Protein AF-A0A3N4I9Z7-F1 (afdb_monomer)

Solvent-accessible surface area (backbone atoms only — not comparable to full-atom values): 6321 Å² total; per-residue (Å²): 133,86,86,81,80,87,77,81,76,81,82,78,79,76,75,85,78,59,66,74,65,54,60,55,56,54,58,57,55,54,54,52,53,54,52,50,52,56,51,48,54,54,49,51,52,51,50,52,54,52,50,53,55,54,49,53,62,54,40,61,65,64,45,70,91,56,61,68,66,56,36,52,51,35,20,69,74,59,78,41,56,67,59,55,25,43,48,30,25,62,77,40,81,63,33,62,68,58,21,46,55,62,73,78,113

Nearest PDB structures (foldseek):
  9fq0-assembly1_A  TM=7.648E-01  e=4.103E-03  Homo 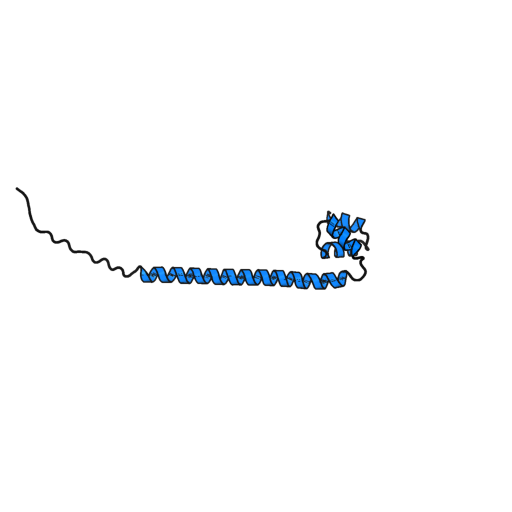sapiens
  9f1d-assembly1_Ct  TM=7.274E-01  e=6.790E-03  Homo sapiens
  7vmx-assembly1_A  TM=9.043E-01  e=4.067E-01  Mycobacterium tuberculosis
  4pc2-assembly1_C  TM=8.481E-01  e=5.934E-01  Escherichia coli

Foldseek 3Di:
DDDDDPDDDDPPPPDPPPPVVVVVVVVVVVVVVVVVVVVVVVVVVVVVVVVVVVVVVVLVVLCVPADPVLLVVLCVLLVDDSSLSSVLCVVVVNPSVSSNVVSVD

Sequence (105 aa):
MEHKAVRTTPKTVIGNRSSKKLARRSRLKGNKQLRIHRKNQRRDRRRKAAAVGKDLKAALRAEEGLDPRDIELVMSQADCSRKRAVHALLEHDQDIVNAIMGLYN

Mean predicted aligned error: 15.71 Å

Organism: NCBI:txid1160509

Secondary structure (DSSP, 8-state):
-------PPP-------SHHHHHHHHHHHHHHHHHHHHHHHHHHHHHHHHHHHHHHHHHHHHSTTS-HHHHHHHHHHHT--HHHHHHHHHHTTT-HHHHHHHTT-

Structure (mmCIF, N/CA/C/O backbone):
data_AF-A0A3N4I9Z7-F1
#
_entry.id   AF-A0A3N4I9Z7-F1
#
loop_
_atom_site.group_PDB
_atom_site.id
_atom_site.type_symbol
_atom_site.label_atom_id
_atom_site.label_alt_id
_atom_site.label_comp_id
_atom_site.label_asym_id
_atom_site.label_entity_id
_atom_site.label_seq_id
_atom_site.pdbx_PDB_ins_code
_atom_site.Cartn_x
_atom_site.Cartn_y
_atom_site.Cartn_z
_atom_site.occupancy
_atom_site.B_iso_or_equiv
_atom_site.auth_seq_id
_atom_site.auth_comp_id
_atom_site.auth_asym_id
_atom_site.auth_atom_id
_atom_site.pdbx_PDB_model_num
ATOM 1 N N . MET A 1 1 ? -22.252 26.594 97.865 1.00 44.28 1 MET A N 1
ATOM 2 C CA . MET A 1 1 ? -22.583 25.209 97.467 1.00 44.28 1 MET A CA 1
ATOM 3 C C . MET A 1 1 ? -23.559 25.263 96.308 1.00 44.28 1 MET A C 1
ATOM 5 O O . MET A 1 1 ? -24.333 26.204 96.218 1.00 44.28 1 MET A O 1
ATOM 9 N N . GLU A 1 2 ? -23.379 24.340 95.376 1.00 46.00 2 GLU A N 1
ATOM 10 C CA . GLU A 1 2 ? -23.631 24.481 93.945 1.00 46.00 2 GLU A CA 1
ATOM 11 C C . GLU A 1 2 ? -25.092 24.550 93.478 1.00 46.00 2 GLU A C 1
ATOM 13 O O . GLU A 1 2 ? -26.037 24.087 94.111 1.00 46.00 2 GLU A O 1
ATOM 18 N N . HIS A 1 3 ? -25.198 25.108 92.274 1.00 47.44 3 HIS A N 1
ATOM 19 C CA . HIS A 1 3 ? -26.345 25.258 91.397 1.00 47.44 3 HIS A CA 1
ATOM 20 C C . HIS A 1 3 ? -26.925 23.919 90.915 1.00 47.44 3 HIS A C 1
ATOM 22 O O . HIS A 1 3 ? -26.181 23.083 90.411 1.00 47.44 3 HIS A O 1
ATOM 28 N N . LYS A 1 4 ? -28.259 23.785 90.864 1.00 46.81 4 LYS A N 1
ATOM 29 C CA . LYS A 1 4 ? -28.927 22.894 89.893 1.00 46.81 4 LYS A CA 1
ATOM 30 C C . LYS A 1 4 ? -30.206 23.523 89.339 1.00 46.81 4 LYS A C 1
ATOM 32 O O . LYS A 1 4 ? -31.316 23.173 89.715 1.00 46.81 4 LYS A O 1
ATOM 37 N N . A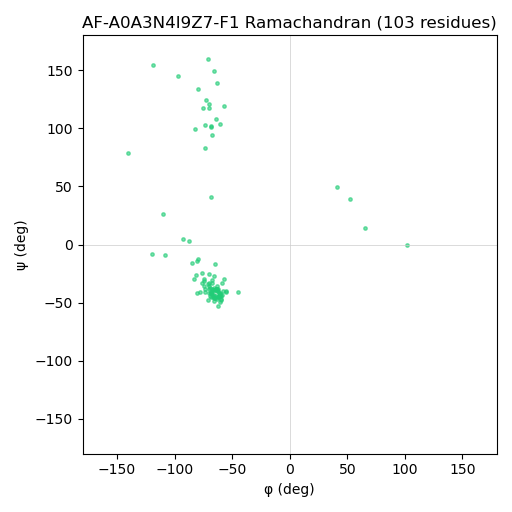LA A 1 5 ? -30.035 24.440 88.389 1.00 51.62 5 ALA A N 1
ATOM 38 C CA . ALA A 1 5 ? -31.077 24.735 87.412 1.00 51.62 5 ALA A CA 1
ATOM 39 C C . ALA A 1 5 ? -31.098 23.590 86.387 1.00 51.62 5 ALA A C 1
ATOM 41 O O . ALA A 1 5 ? -30.105 23.362 85.691 1.00 51.62 5 ALA A O 1
ATOM 42 N N . VAL A 1 6 ? -32.211 22.860 86.303 1.00 57.06 6 VAL A N 1
ATOM 43 C CA . VAL A 1 6 ? -32.454 21.850 85.264 1.00 57.06 6 VAL A CA 1
ATOM 44 C C . VAL A 1 6 ? -32.585 22.580 83.927 1.00 57.06 6 VAL A C 1
ATOM 46 O O . VAL A 1 6 ? -33.644 23.092 83.577 1.00 57.06 6 VAL A O 1
ATOM 49 N N . ARG A 1 7 ? -31.476 22.689 83.190 1.00 46.28 7 ARG A N 1
ATOM 50 C CA . ARG A 1 7 ? -31.457 23.241 81.831 1.00 46.28 7 ARG A CA 1
ATOM 51 C C . ARG A 1 7 ? -31.874 22.141 80.862 1.00 46.28 7 ARG A C 1
ATOM 53 O O . ARG A 1 7 ? -31.070 21.284 80.505 1.00 46.28 7 ARG A O 1
ATOM 60 N N . THR A 1 8 ? -33.131 22.154 80.440 1.00 57.72 8 THR A N 1
ATOM 61 C CA . THR A 1 8 ? -33.578 21.390 79.275 1.00 57.72 8 THR A CA 1
ATOM 62 C C . THR A 1 8 ? -32.990 22.045 78.025 1.00 57.72 8 THR A C 1
ATOM 64 O O . THR A 1 8 ? -33.227 23.216 77.739 1.00 57.72 8 THR A O 1
ATOM 67 N N . THR A 1 9 ? -32.150 21.323 77.289 1.00 52.97 9 THR A N 1
ATOM 68 C CA . THR A 1 9 ? -31.623 21.811 76.011 1.00 52.97 9 THR A CA 1
ATOM 69 C C . THR A 1 9 ? -32.676 21.611 74.915 1.00 52.97 9 THR A C 1
ATOM 71 O O . THR A 1 9 ? -33.257 20.525 74.815 1.00 52.97 9 THR A O 1
ATOM 74 N N . PRO A 1 10 ? -32.950 22.613 74.059 1.00 48.19 10 PRO A N 1
ATOM 75 C CA . PRO A 1 10 ? -33.775 22.388 72.883 1.00 48.19 10 PRO A CA 1
ATOM 76 C C . PRO A 1 10 ? -32.987 21.527 71.889 1.00 48.19 10 PRO A C 1
ATOM 78 O O . PRO A 1 10 ? -31.903 21.899 71.439 1.00 48.19 10 PRO A O 1
ATOM 81 N N . LYS A 1 11 ? -33.524 20.357 71.528 1.00 51.62 11 LYS A N 1
ATOM 82 C CA . LYS A 1 11 ? -33.016 19.577 70.394 1.00 51.62 11 LYS A CA 1
ATOM 83 C C . LYS A 1 11 ? -33.331 20.356 69.120 1.00 51.62 11 LYS A C 1
ATOM 85 O O . LYS A 1 11 ? -34.463 20.336 68.645 1.00 51.62 11 LYS A O 1
ATOM 90 N N . THR A 1 12 ? -32.338 21.043 68.565 1.00 53.94 12 THR A N 1
ATOM 91 C CA . THR A 1 12 ? -32.433 21.643 67.233 1.00 53.94 12 THR A CA 1
ATOM 92 C C . THR A 1 12 ? -32.674 20.527 66.218 1.00 53.94 12 THR A C 1
ATOM 94 O O . THR A 1 12 ? -31.763 19.778 65.869 1.00 53.94 12 THR A O 1
ATOM 97 N N . VAL A 1 13 ? -33.912 20.391 65.740 1.00 57.19 13 VAL A N 1
ATOM 98 C CA . VAL A 1 13 ? -34.243 19.526 64.602 1.00 57.19 13 VAL A CA 1
ATOM 99 C C . VAL A 1 13 ? -33.728 20.224 63.345 1.00 57.19 13 VAL A C 1
ATOM 101 O O . VAL A 1 13 ? -34.451 20.950 62.665 1.00 57.19 13 VAL A O 1
ATOM 104 N N . ILE A 1 14 ? -32.439 20.045 63.051 1.00 52.56 14 ILE A N 1
ATOM 105 C CA . ILE A 1 14 ? -31.845 20.487 61.789 1.00 52.56 14 ILE A CA 1
ATOM 106 C C . ILE A 1 14 ? -32.445 19.601 60.697 1.00 52.56 14 ILE A C 1
ATOM 108 O O . ILE A 1 14 ? -32.120 18.423 60.558 1.00 52.56 14 ILE A O 1
ATOM 112 N N . GLY A 1 15 ? -33.411 20.156 59.967 1.00 52.53 15 GLY A N 1
ATOM 113 C CA . GLY A 1 15 ? -34.146 19.452 58.930 1.00 52.53 15 GLY A CA 1
ATOM 114 C C . GLY A 1 15 ? -33.219 18.875 57.859 1.00 52.53 15 GLY A C 1
ATOM 115 O O . GLY A 1 15 ? -32.578 19.607 57.109 1.00 52.53 15 GLY A O 1
ATOM 116 N N . ASN A 1 16 ? -33.249 17.551 57.704 1.00 51.03 16 ASN A N 1
ATOM 117 C CA . ASN A 1 16 ? -32.590 16.786 56.637 1.00 51.03 16 ASN A CA 1
ATOM 118 C C . ASN A 1 16 ? -33.222 17.019 55.244 1.00 51.03 16 ASN A C 1
ATOM 120 O O . ASN A 1 16 ? -33.425 16.082 54.470 1.00 51.03 16 ASN A O 1
ATOM 124 N N . ARG A 1 17 ? -33.586 18.259 54.894 1.00 52.66 17 ARG A N 1
ATOM 125 C CA . ARG A 1 17 ? -34.352 18.564 53.674 1.00 52.66 17 ARG A CA 1
ATOM 126 C C . ARG A 1 17 ? -33.516 18.785 52.407 1.00 52.66 17 ARG A C 1
ATOM 128 O O . ARG A 1 17 ? -34.109 19.021 51.358 1.00 52.66 17 ARG A O 1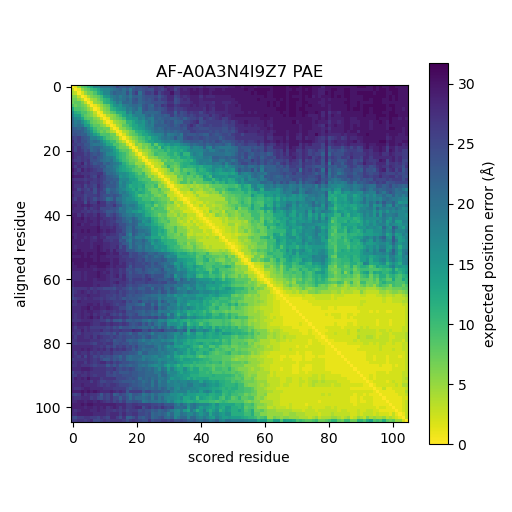
ATOM 135 N N . SER A 1 18 ? -32.185 18.636 52.433 1.00 53.47 18 SER A N 1
ATOM 136 C CA . SER A 1 18 ? -31.350 18.935 51.247 1.00 53.47 18 SER A CA 1
ATOM 137 C C . SER A 1 18 ? -30.516 17.780 50.662 1.00 53.47 18 SER A C 1
ATOM 139 O O . SER A 1 18 ? -30.010 17.895 49.546 1.00 53.47 18 SER A O 1
ATOM 141 N N . SER A 1 19 ? -30.428 16.610 51.304 1.00 49.97 19 SER A N 1
ATOM 142 C CA . SER A 1 19 ? -29.575 15.514 50.795 1.00 49.97 19 SER A CA 1
ATOM 143 C C . SER A 1 19 ? -30.177 14.757 49.596 1.00 49.97 19 SER A C 1
ATOM 145 O O . SER A 1 19 ? -29.456 14.370 48.673 1.00 49.97 19 SER A O 1
ATOM 147 N N . LYS A 1 20 ? -31.510 14.611 49.519 1.00 52.00 20 LYS A N 1
ATOM 148 C CA . LYS A 1 20 ? -32.174 13.913 48.392 1.00 52.00 20 LYS A CA 1
ATOM 149 C C . LYS A 1 20 ? -32.243 14.737 47.096 1.00 52.00 20 LYS A C 1
ATOM 151 O O . LYS A 1 20 ? -32.321 14.146 46.016 1.00 52.00 20 LYS A O 1
ATOM 156 N N . LYS A 1 21 ? -32.201 16.077 47.161 1.00 52.28 21 LYS A N 1
ATOM 157 C CA . LYS A 1 21 ? -32.280 16.951 45.967 1.00 52.28 21 LYS A CA 1
ATOM 158 C C . LYS A 1 21 ? -30.919 17.119 45.277 1.00 52.28 21 LYS A C 1
ATOM 160 O O . LYS A 1 21 ? -30.867 17.233 44.052 1.00 52.28 21 LYS A O 1
ATOM 165 N N . LEU A 1 22 ? -29.823 17.052 46.039 1.00 50.69 22 LEU A N 1
ATOM 166 C CA . LEU A 1 22 ? -28.455 17.155 45.521 1.00 50.69 22 LEU A CA 1
ATOM 167 C C . LEU A 1 22 ? -27.973 15.846 44.864 1.00 50.69 22 LEU A C 1
ATOM 169 O O . LEU A 1 22 ? -27.419 15.874 43.766 1.00 50.69 22 LEU A O 1
ATOM 173 N N . ALA A 1 23 ? -28.293 14.690 45.459 1.00 53.75 23 ALA A N 1
ATOM 174 C CA . ALA A 1 23 ? -27.910 13.374 44.931 1.00 53.75 23 ALA A CA 1
ATOM 175 C C . ALA A 1 23 ? -28.579 13.022 43.584 1.00 53.75 23 ALA A C 1
ATOM 177 O O . ALA A 1 23 ? -28.022 12.279 42.776 1.00 53.75 23 ALA A O 1
ATOM 178 N N . ARG A 1 24 ? -29.769 13.574 43.303 1.00 53.38 24 ARG A N 1
ATOM 179 C CA . ARG A 1 24 ? -30.470 13.364 42.023 1.00 53.38 24 ARG A CA 1
ATOM 180 C C . ARG A 1 24 ? -29.835 14.148 40.865 1.00 53.38 24 ARG A C 1
ATOM 182 O O . ARG A 1 24 ? -29.826 13.654 39.739 1.00 53.38 24 ARG A O 1
ATOM 189 N N . ARG A 1 25 ? -29.249 15.327 41.122 1.00 52.34 25 ARG A N 1
ATOM 190 C CA . ARG A 1 25 ? -28.606 16.172 40.090 1.00 52.34 25 ARG A CA 1
ATOM 191 C C . ARG A 1 25 ? -27.256 15.625 39.613 1.00 52.34 25 ARG A C 1
ATOM 193 O O . ARG A 1 25 ? -26.925 15.835 38.447 1.00 52.34 25 ARG A O 1
ATOM 200 N N . SER A 1 26 ? -26.502 14.907 40.452 1.00 52.56 26 SER A N 1
ATOM 201 C CA . SER A 1 26 ? -25.205 14.337 40.043 1.00 52.56 26 SER A CA 1
ATOM 202 C C . SER A 1 26 ? -25.360 13.127 39.109 1.00 52.56 26 SER A C 1
ATOM 204 O O . SER A 1 26 ? -24.680 13.055 38.085 1.00 52.56 26 SER A O 1
ATOM 206 N N . ARG A 1 27 ? -26.328 12.234 39.375 1.00 58.47 27 ARG A N 1
ATOM 207 C CA . ARG A 1 27 ? -26.588 11.035 38.548 1.00 58.47 27 ARG A CA 1
ATOM 208 C C . ARG A 1 27 ? -27.030 11.376 37.120 1.00 58.47 27 ARG A C 1
ATOM 210 O O . ARG A 1 27 ? -26.593 10.737 36.165 1.00 58.47 27 ARG A O 1
ATOM 217 N N . LEU A 1 28 ? -27.856 12.413 36.956 1.00 54.97 28 LEU A N 1
ATOM 218 C CA . LEU A 1 28 ? -28.332 12.871 35.641 1.00 54.97 28 LEU A CA 1
ATOM 219 C C . LEU A 1 28 ? -27.208 13.477 34.781 1.00 54.97 28 LEU A C 1
ATOM 221 O O . LEU A 1 28 ? -27.163 13.231 33.574 1.00 54.97 28 LEU A O 1
ATOM 225 N N . LYS A 1 29 ? -26.273 14.225 35.387 1.00 55.34 29 LYS A N 1
ATOM 226 C CA . LYS A 1 29 ? -25.118 14.798 34.672 1.00 55.34 29 LYS A CA 1
ATOM 227 C C . LYS A 1 29 ? -24.115 13.721 34.237 1.00 55.34 29 LYS A C 1
ATOM 229 O O . LYS A 1 29 ? -23.680 13.747 33.087 1.00 55.34 29 LYS A O 1
ATOM 234 N N . GLY A 1 30 ? -23.828 12.738 35.097 1.00 58.84 30 GLY A N 1
ATOM 235 C CA . GLY A 1 30 ? -22.943 11.610 34.768 1.00 58.84 30 GLY A CA 1
ATOM 236 C C . GLY A 1 30 ? -23.463 10.747 33.611 1.00 58.84 30 GLY A C 1
ATOM 237 O O . GLY A 1 30 ? -22.727 10.449 32.671 1.00 58.84 30 GLY A O 1
ATOM 238 N N . ASN A 1 31 ? -24.766 10.438 33.600 1.00 61.53 31 ASN A N 1
ATOM 239 C CA . ASN A 1 31 ? -25.376 9.646 32.524 1.00 61.53 31 ASN A CA 1
ATOM 240 C C . ASN A 1 31 ? -25.407 10.368 31.166 1.00 61.53 31 ASN A C 1
ATOM 242 O O . ASN A 1 31 ? -25.330 9.718 30.121 1.00 61.53 31 ASN A O 1
ATOM 246 N N . LYS A 1 32 ? -25.504 11.705 31.141 1.00 64.88 32 LYS A N 1
ATOM 247 C CA . LYS A 1 32 ? -25.472 12.477 29.886 1.00 64.88 32 LYS A CA 1
ATOM 248 C C . LYS A 1 32 ? -24.080 12.436 29.241 1.00 64.88 32 LYS A C 1
ATOM 250 O O . LYS A 1 32 ? -23.989 12.169 28.044 1.00 64.88 32 LYS A O 1
ATOM 255 N N . GLN A 1 33 ? -23.022 12.608 30.036 1.00 66.06 33 GLN A N 1
ATOM 256 C CA . GLN A 1 33 ? -21.626 12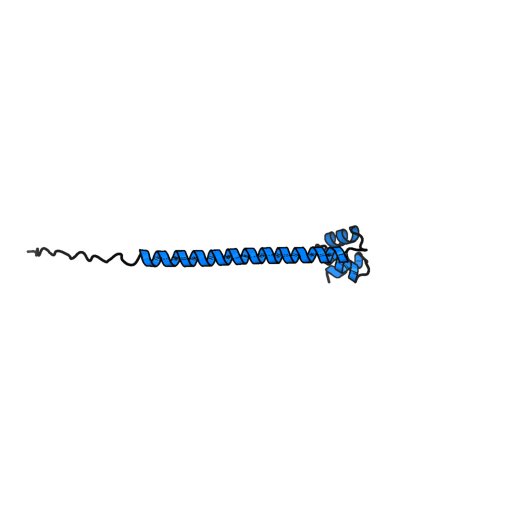.553 29.576 1.00 66.06 33 GLN A CA 1
ATOM 257 C C . GLN A 1 33 ? -21.273 11.169 29.005 1.00 66.06 33 GLN A C 1
ATOM 259 O O . GLN A 1 33 ? -20.745 11.070 27.897 1.00 66.06 33 GLN A O 1
ATOM 264 N N . LEU A 1 34 ? -21.664 10.090 29.694 1.00 65.69 34 LEU A N 1
ATOM 265 C CA . LEU A 1 34 ? -21.410 8.716 29.244 1.00 65.69 34 LEU A CA 1
ATOM 266 C C . LEU A 1 34 ? -22.098 8.397 27.902 1.00 65.69 34 LEU A C 1
ATOM 268 O O . LEU A 1 34 ? -21.527 7.733 27.033 1.00 65.69 34 LEU A O 1
ATOM 272 N N . ARG A 1 35 ? -23.321 8.907 27.696 1.00 72.06 35 ARG A N 1
ATOM 273 C CA . ARG A 1 35 ? -24.058 8.749 26.429 1.00 72.06 35 ARG A CA 1
ATOM 274 C C . ARG A 1 35 ? -23.398 9.495 25.271 1.00 72.06 35 ARG A C 1
ATOM 276 O O . ARG A 1 35 ? -23.392 8.973 24.157 1.00 72.06 35 ARG A O 1
ATOM 283 N N . ILE A 1 36 ? -22.864 10.692 25.512 1.00 73.00 36 ILE A N 1
ATOM 284 C CA . ILE A 1 36 ? -22.157 11.479 24.490 1.00 73.00 36 ILE A CA 1
ATOM 285 C C . ILE A 1 36 ? -20.844 10.784 24.115 1.00 73.00 36 ILE A C 1
ATOM 287 O O . ILE A 1 36 ? -20.587 10.577 22.931 1.00 73.00 36 ILE A O 1
ATOM 291 N N . HIS A 1 37 ? -20.078 10.314 25.102 1.00 72.44 37 HIS A N 1
ATOM 292 C CA . HIS A 1 37 ? -18.824 9.601 24.867 1.00 72.44 37 HIS A CA 1
ATOM 293 C C . HIS A 1 37 ? -19.033 8.306 24.056 1.00 72.44 37 HIS A C 1
ATOM 295 O O . HIS A 1 37 ? -18.351 8.084 23.057 1.00 72.44 37 HIS A O 1
ATOM 301 N N . ARG A 1 38 ? -20.060 7.497 24.380 1.00 71.38 38 ARG A N 1
ATOM 302 C CA . ARG A 1 38 ? -20.427 6.309 23.575 1.00 71.38 38 ARG A CA 1
ATOM 303 C C . ARG A 1 38 ? -20.876 6.661 22.152 1.00 71.38 38 ARG A C 1
ATOM 305 O O . ARG A 1 38 ? -20.608 5.896 21.226 1.00 71.38 38 ARG A O 1
ATOM 312 N N . LYS A 1 39 ? -21.571 7.789 21.954 1.00 73.06 39 LYS A N 1
ATOM 313 C CA . LYS A 1 39 ? -21.972 8.259 20.615 1.00 73.06 39 LYS A CA 1
ATOM 314 C C . LYS A 1 39 ? -20.769 8.708 19.785 1.00 73.06 39 LYS A C 1
ATOM 316 O O . LYS A 1 39 ? -20.719 8.363 18.607 1.00 73.06 39 LYS A O 1
ATOM 321 N N . ASN A 1 40 ? -19.815 9.417 20.386 1.00 73.31 40 ASN A N 1
ATOM 322 C CA . ASN A 1 40 ? -18.590 9.841 19.707 1.00 73.31 40 ASN A CA 1
ATOM 323 C C . ASN A 1 40 ? -17.725 8.632 19.335 1.00 73.31 40 ASN A C 1
ATOM 325 O O . ASN A 1 40 ? -17.452 8.453 18.155 1.00 73.31 40 ASN A O 1
ATOM 329 N N . GLN A 1 41 ? -17.480 7.697 20.263 1.00 69.62 41 GLN A N 1
ATOM 330 C CA . GLN A 1 41 ? -16.748 6.461 19.949 1.00 69.62 41 GLN A CA 1
ATOM 331 C C . GLN A 1 41 ? -17.373 5.663 18.790 1.00 69.62 41 GLN A C 1
ATOM 333 O O . GLN A 1 41 ? -16.665 5.145 17.927 1.00 69.62 41 GLN A O 1
ATOM 338 N N . ARG A 1 42 ? -18.710 5.559 18.733 1.00 72.81 42 ARG A N 1
ATOM 339 C CA . ARG A 1 42 ? -19.403 4.899 17.611 1.00 72.81 42 ARG A CA 1
ATOM 340 C C . ARG A 1 42 ? -19.220 5.649 16.290 1.00 72.81 42 ARG A C 1
ATOM 342 O O . ARG A 1 42 ? -19.098 5.005 15.251 1.00 72.81 42 ARG A O 1
ATOM 349 N N . ARG A 1 43 ? -19.208 6.984 16.313 1.00 73.75 43 ARG A N 1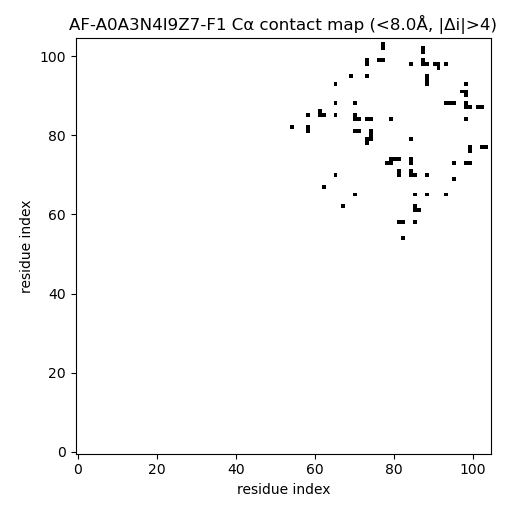
ATOM 350 C CA . ARG A 1 43 ? -18.957 7.812 15.124 1.00 73.75 43 ARG A CA 1
ATOM 351 C C . ARG A 1 43 ? -17.521 7.667 14.638 1.00 73.75 43 ARG A C 1
ATOM 353 O O . ARG A 1 43 ? -17.338 7.493 13.439 1.00 73.75 43 ARG A O 1
ATOM 360 N N . ASP A 1 44 ? -16.545 7.650 15.537 1.00 71.62 44 ASP A N 1
ATOM 361 C CA . ASP A 1 44 ? -15.130 7.511 15.180 1.00 71.62 44 ASP A CA 1
ATOM 362 C C . ASP A 1 44 ? -14.841 6.134 14.578 1.00 71.62 44 ASP A C 1
ATOM 364 O O . ASP A 1 44 ? -14.239 6.042 13.511 1.00 71.62 44 ASP A O 1
ATOM 368 N N . ARG A 1 45 ? -15.384 5.058 15.167 1.00 72.06 45 ARG A N 1
ATOM 369 C CA . ARG A 1 45 ? -15.300 3.708 14.580 1.00 72.06 45 ARG A CA 1
ATOM 370 C C . ARG A 1 45 ? -15.960 3.630 13.204 1.00 72.06 45 ARG A C 1
ATOM 372 O O . ARG A 1 45 ? -15.402 3.026 12.297 1.00 72.06 45 ARG A O 1
ATOM 379 N N . ARG A 1 46 ? -17.124 4.264 13.026 1.00 72.12 46 ARG A N 1
ATOM 380 C CA . ARG A 1 46 ? -17.844 4.278 11.743 1.00 72.12 46 ARG A CA 1
ATOM 381 C C . ARG A 1 46 ? -17.123 5.116 10.681 1.00 72.12 46 ARG A C 1
ATOM 383 O O . ARG A 1 46 ? -17.120 4.725 9.522 1.00 72.12 46 ARG A O 1
ATOM 390 N N . ARG A 1 47 ? -16.479 6.222 11.068 1.00 73.69 47 ARG A N 1
ATOM 391 C CA . ARG A 1 47 ? -15.601 7.019 10.194 1.00 73.69 47 ARG A CA 1
ATOM 392 C C . ARG A 1 47 ? -14.360 6.230 9.787 1.00 73.69 47 ARG A C 1
ATOM 394 O O . ARG A 1 47 ? -14.050 6.196 8.604 1.00 73.69 47 ARG A O 1
ATOM 401 N N . LYS A 1 48 ? -13.713 5.541 10.733 1.00 69.00 48 LYS A N 1
ATOM 402 C CA . LYS A 1 48 ? -12.545 4.689 10.466 1.00 69.00 48 LYS A CA 1
ATOM 403 C C . LYS A 1 48 ? -12.899 3.530 9.527 1.00 69.00 48 LYS A C 1
ATOM 405 O O . LYS A 1 48 ? -12.208 3.320 8.544 1.00 69.00 48 LYS A O 1
ATOM 410 N N . ALA A 1 49 ? -14.027 2.854 9.754 1.00 65.12 49 ALA A N 1
ATOM 411 C CA . ALA A 1 49 ? -14.520 1.805 8.857 1.00 65.12 49 ALA A CA 1
ATOM 412 C C . ALA A 1 49 ? -14.898 2.335 7.457 1.00 65.12 49 ALA A C 1
ATOM 414 O O . ALA A 1 49 ? -14.628 1.681 6.456 1.00 65.12 49 ALA A O 1
ATOM 415 N N . ALA A 1 50 ? -15.494 3.530 7.368 1.00 65.00 50 ALA A N 1
ATOM 416 C CA . ALA A 1 50 ? -15.828 4.152 6.085 1.00 65.00 50 ALA A CA 1
ATOM 417 C C . ALA A 1 50 ? -14.587 4.621 5.303 1.00 65.00 50 ALA A C 1
ATOM 419 O O . ALA A 1 50 ? -14.599 4.556 4.075 1.00 65.00 50 ALA A O 1
ATOM 420 N N 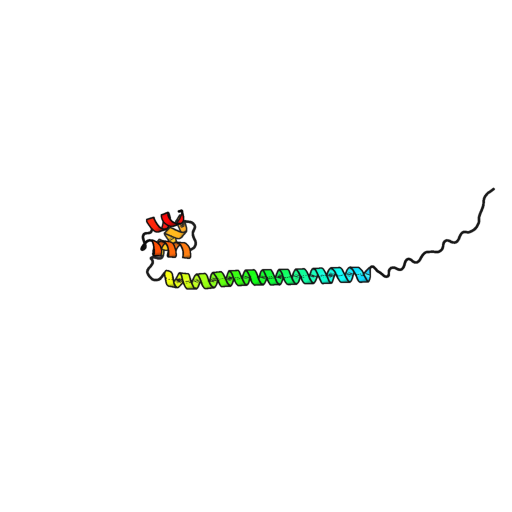. ALA A 1 51 ? -13.532 5.065 5.995 1.00 62.81 51 ALA A N 1
ATOM 421 C CA . ALA A 1 51 ? -12.235 5.349 5.383 1.00 62.81 51 ALA A CA 1
ATOM 422 C C . ALA A 1 51 ? -11.642 4.064 4.784 1.00 62.81 51 ALA A C 1
A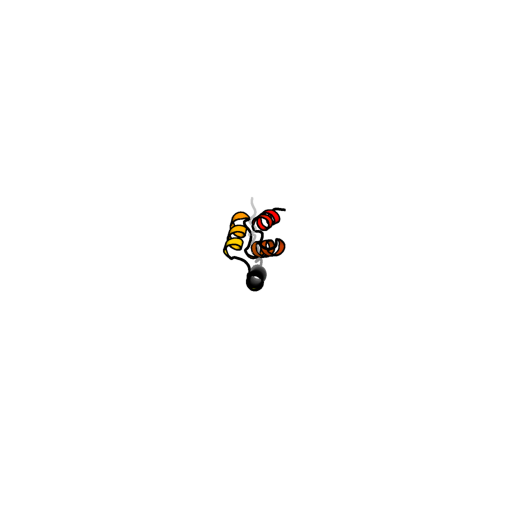TOM 424 O O . ALA A 1 51 ? -11.454 4.005 3.575 1.00 62.81 51 ALA A O 1
ATOM 425 N N . VAL A 1 52 ? -11.556 2.988 5.579 1.00 58.94 52 VAL A N 1
ATOM 426 C CA . VAL A 1 52 ? -11.071 1.668 5.129 1.00 58.94 52 VAL A CA 1
ATOM 427 C C . VAL A 1 52 ? -11.851 1.137 3.913 1.00 58.94 52 VAL A C 1
ATOM 429 O O . VAL A 1 52 ? -11.260 0.604 2.979 1.00 58.94 52 VAL A O 1
ATOM 432 N N . GLY A 1 53 ? -13.177 1.313 3.874 1.00 59.38 53 GLY A N 1
ATOM 433 C CA . GLY A 1 53 ? -13.999 0.876 2.737 1.00 59.38 53 GLY A CA 1
ATOM 434 C C . GLY A 1 53 ? -13.772 1.679 1.449 1.00 59.38 53 GLY A C 1
ATOM 435 O O . GLY A 1 53 ? -13.761 1.107 0.358 1.00 59.38 53 GLY A O 1
ATOM 436 N N . LYS A 1 54 ? -13.558 2.998 1.551 1.00 58.41 54 LYS A N 1
ATOM 437 C CA . LYS A 1 54 ? -13.137 3.818 0.400 1.00 58.41 54 LYS A CA 1
ATOM 438 C C . LYS 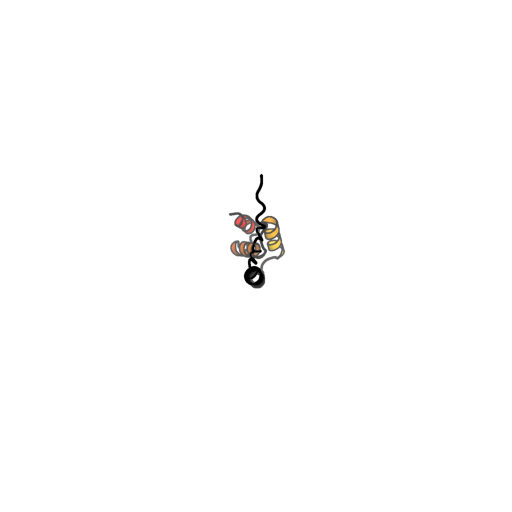A 1 54 ? -11.725 3.464 -0.042 1.00 58.41 54 LYS A C 1
ATOM 440 O O . LYS A 1 54 ? -11.427 3.503 -1.234 1.00 58.41 54 LYS A O 1
ATOM 445 N N . ASP A 1 55 ? -10.889 3.091 0.916 1.00 60.62 55 ASP A N 1
ATOM 446 C CA . ASP A 1 55 ? -9.517 2.734 0.651 1.00 60.62 55 ASP A CA 1
ATOM 447 C C . ASP A 1 55 ? -9.423 1.463 -0.201 1.00 60.62 55 ASP A C 1
ATOM 449 O O . ASP A 1 55 ? -8.746 1.461 -1.228 1.00 60.62 55 ASP A O 1
ATOM 453 N N . LEU A 1 56 ? -10.188 0.432 0.143 1.00 60.22 56 LEU A N 1
ATOM 454 C CA . LEU A 1 56 ? -10.175 -0.834 -0.584 1.00 60.22 56 LEU A CA 1
ATOM 455 C C . LEU A 1 56 ? -10.633 -0.698 -2.047 1.00 60.22 56 LEU A C 1
ATOM 457 O O . LEU A 1 56 ? -10.039 -1.288 -2.942 1.00 60.22 56 LEU A O 1
ATOM 461 N N . LYS A 1 57 ? -11.664 0.116 -2.309 1.00 60.53 57 LYS A N 1
ATOM 462 C CA . LYS A 1 57 ? -12.216 0.272 -3.665 1.00 60.53 57 LYS A CA 1
ATOM 463 C C . LYS A 1 57 ? -11.282 1.035 -4.610 1.00 60.53 57 LYS A C 1
ATOM 465 O O . LYS A 1 57 ? -11.259 0.746 -5.801 1.00 60.53 57 LYS A O 1
ATOM 470 N N . ALA A 1 58 ? -10.534 2.008 -4.090 1.00 61.66 58 ALA A N 1
ATOM 471 C CA . ALA A 1 58 ? -9.537 2.735 -4.872 1.00 61.66 58 ALA A CA 1
ATOM 472 C C . ALA A 1 58 ? -8.287 1.882 -5.136 1.00 61.66 58 ALA A C 1
ATOM 474 O O . ALA A 1 58 ? -7.757 1.929 -6.240 1.00 61.66 58 ALA A O 1
ATOM 475 N N . ALA A 1 59 ? -7.861 1.082 -4.150 1.00 63.56 59 ALA A N 1
ATOM 476 C CA . ALA A 1 59 ? -6.734 0.164 -4.304 1.00 63.56 59 ALA A CA 1
ATOM 477 C C . ALA A 1 59 ? -6.993 -0.853 -5.426 1.00 63.56 59 ALA A C 1
ATOM 479 O O . ALA A 1 59 ? -6.182 -0.975 -6.332 1.00 63.56 59 ALA A O 1
ATOM 480 N N . LEU A 1 60 ? -8.181 -1.469 -5.444 1.00 64.44 60 LEU A N 1
ATOM 481 C CA . LEU A 1 60 ? -8.523 -2.507 -6.421 1.00 64.44 60 LEU A CA 1
ATOM 482 C C . LEU A 1 60 ? -8.429 -2.039 -7.885 1.00 64.44 60 LEU A C 1
ATOM 484 O O . LEU A 1 60 ? -8.080 -2.824 -8.753 1.00 64.44 60 LEU A O 1
ATOM 488 N N . ARG A 1 61 ? -8.732 -0.764 -8.164 1.00 71.12 61 ARG A N 1
ATOM 489 C CA . ARG A 1 61 ? -8.682 -0.207 -9.527 1.00 71.12 61 ARG A CA 1
ATOM 490 C C . ARG A 1 61 ? -7.269 0.196 -9.960 1.00 71.12 61 ARG A C 1
ATOM 492 O O . ARG A 1 61 ? -6.998 0.252 -11.147 1.00 71.12 61 ARG A O 1
ATOM 499 N N . ALA A 1 62 ? -6.398 0.513 -9.006 1.00 74.44 62 ALA A N 1
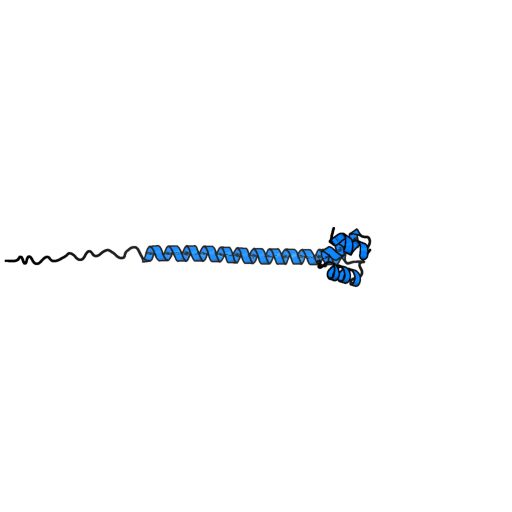ATOM 500 C CA . ALA A 1 62 ? -5.006 0.871 -9.268 1.00 74.44 62 ALA A CA 1
ATOM 501 C C . ALA A 1 62 ? -4.095 -0.367 -9.383 1.00 74.44 62 ALA A C 1
ATOM 503 O O . ALA A 1 62 ? -2.986 -0.266 -9.888 1.00 74.44 62 ALA A O 1
ATOM 504 N N . GLU A 1 63 ? -4.570 -1.527 -8.921 1.00 82.19 63 GLU A N 1
ATOM 505 C CA . GLU A 1 63 ? -3.873 -2.814 -9.021 1.00 82.19 63 GLU A CA 1
ATOM 506 C C . GLU A 1 63 ? -4.028 -3.487 -10.398 1.00 82.19 63 GLU A C 1
ATOM 508 O O . GLU A 1 63 ? -3.283 -4.417 -10.702 1.00 82.19 63 GLU A O 1
ATOM 513 N N . GLU A 1 64 ? -4.960 -3.035 -11.248 1.00 83.00 64 GLU A N 1
ATOM 514 C CA . GLU A 1 64 ? -5.111 -3.561 -12.611 1.00 83.00 64 GLU A CA 1
ATOM 515 C C . GLU A 1 64 ? -3.849 -3.262 -13.439 1.00 83.00 64 GLU A C 1
ATOM 517 O O . GLU A 1 64 ? -3.596 -2.121 -13.819 1.00 83.00 64 GLU A O 1
ATOM 522 N N . GLY A 1 65 ? -3.058 -4.303 -13.718 1.00 85.31 65 GLY A N 1
ATOM 523 C CA . GLY A 1 65 ? -1.824 -4.215 -14.506 1.00 85.31 65 GLY A CA 1
ATOM 524 C C . GLY A 1 65 ? -0.528 -4.230 -13.693 1.00 85.31 65 GLY A C 1
ATOM 525 O O . GLY A 1 65 ? 0.536 -4.188 -14.301 1.00 85.31 65 GLY A O 1
ATOM 526 N N . LEU A 1 66 ? -0.597 -4.318 -12.360 1.00 90.75 66 LEU A N 1
ATOM 527 C CA . LEU A 1 66 ? 0.564 -4.535 -11.490 1.00 90.75 66 LEU A CA 1
ATOM 528 C C . LEU A 1 66 ? 0.709 -6.015 -11.124 1.00 90.75 66 LEU A C 1
ATOM 530 O O . LEU A 1 66 ? -0.292 -6.703 -10.905 1.00 90.75 66 LEU A O 1
ATOM 534 N N . ASP A 1 67 ? 1.947 -6.496 -10.991 1.00 93.56 67 ASP A N 1
ATOM 535 C CA . ASP A 1 67 ? 2.189 -7.839 -10.467 1.00 93.56 67 ASP A CA 1
ATOM 536 C C . ASP A 1 67 ? 1.908 -7.860 -8.946 1.00 93.56 67 ASP A C 1
ATOM 538 O O . ASP A 1 67 ? 2.483 -7.067 -8.187 1.00 93.56 67 ASP A O 1
ATOM 542 N N . PRO A 1 68 ? 1.023 -8.748 -8.449 1.00 91.81 68 PRO A N 1
ATOM 543 C CA . PRO A 1 68 ? 0.769 -8.882 -7.018 1.00 91.81 68 PRO A CA 1
ATOM 544 C C . PRO A 1 68 ? 2.032 -9.206 -6.212 1.00 91.81 68 PRO A C 1
ATOM 546 O O . PRO A 1 68 ? 2.121 -8.785 -5.056 1.00 91.81 68 PRO A O 1
ATOM 549 N N . ARG A 1 69 ? 3.007 -9.902 -6.808 1.00 94.50 69 ARG A N 1
ATOM 550 C CA . ARG A 1 69 ? 4.288 -10.219 -6.174 1.00 94.50 69 ARG A CA 1
ATOM 551 C C . ARG A 1 69 ? 5.107 -8.964 -5.905 1.00 94.50 69 ARG A C 1
ATOM 553 O O . ARG A 1 69 ? 5.696 -8.854 -4.833 1.00 94.50 69 ARG A O 1
ATOM 560 N N . ASP A 1 70 ? 5.098 -8.009 -6.825 1.00 95.25 70 ASP A N 1
ATOM 561 C CA . ASP A 1 70 ? 5.839 -6.754 -6.688 1.00 95.25 70 ASP A CA 1
ATOM 562 C C . ASP A 1 70 ? 5.233 -5.892 -5.581 1.00 95.25 70 ASP A C 1
ATOM 564 O O . ASP A 1 70 ? 5.947 -5.361 -4.729 1.00 95.25 70 ASP A O 1
ATOM 568 N N . ILE A 1 71 ? 3.900 -5.841 -5.513 1.00 94.62 71 ILE A N 1
ATOM 569 C CA . ILE A 1 71 ? 3.175 -5.159 -4.436 1.00 94.62 71 ILE A CA 1
ATOM 570 C C . ILE A 1 71 ? 3.535 -5.768 -3.072 1.00 94.62 71 ILE A C 1
ATOM 572 O O . ILE A 1 71 ? 3.837 -5.031 -2.132 1.00 94.62 71 ILE A O 1
ATOM 576 N N . GLU A 1 72 ? 3.518 -7.098 -2.942 1.00 95.06 72 GLU A N 1
ATOM 577 C CA . GLU A 1 72 ? 3.881 -7.786 -1.693 1.00 95.06 72 GLU A CA 1
ATOM 578 C C . GLU A 1 72 ? 5.341 -7.555 -1.296 1.00 95.06 72 GLU A C 1
ATOM 580 O O . GLU A 1 72 ? 5.650 -7.381 -0.111 1.00 95.06 72 GLU A O 1
ATOM 585 N N . LEU A 1 73 ? 6.235 -7.520 -2.282 1.00 95.56 73 LEU A N 1
ATOM 586 C CA . LEU A 1 73 ? 7.657 -7.296 -2.075 1.00 95.56 73 LEU A CA 1
ATOM 587 C C . LEU A 1 73 ? 7.926 -5.876 -1.556 1.00 95.56 73 LEU A C 1
ATOM 589 O O . LEU A 1 73 ? 8.664 -5.711 -0.582 1.00 95.56 73 LEU A O 1
ATOM 593 N N . VAL A 1 74 ? 7.281 -4.867 -2.148 1.00 94.75 74 VAL A N 1
ATOM 594 C CA . VAL A 1 74 ? 7.355 -3.467 -1.703 1.00 94.75 74 VAL A CA 1
ATOM 595 C C . VAL A 1 74 ? 6.740 -3.303 -0.310 1.00 94.75 74 VAL A C 1
ATOM 597 O O . VAL A 1 74 ? 7.337 -2.662 0.554 1.00 94.75 74 VAL A O 1
ATOM 600 N N . MET A 1 75 ? 5.576 -3.909 -0.047 1.00 95.12 75 MET A N 1
ATOM 601 C CA . MET A 1 75 ? 4.936 -3.864 1.275 1.00 95.12 75 MET A CA 1
ATOM 602 C C . MET A 1 75 ? 5.828 -4.451 2.372 1.00 95.12 75 MET A C 1
ATOM 604 O O . MET A 1 75 ? 5.917 -3.873 3.453 1.00 95.12 75 MET A O 1
ATOM 608 N N . SER A 1 76 ? 6.476 -5.583 2.089 1.00 95.50 76 SER A N 1
ATOM 609 C CA . SER A 1 76 ? 7.282 -6.315 3.070 1.00 95.50 76 SER A CA 1
ATOM 610 C C . SER A 1 76 ? 8.616 -5.633 3.362 1.00 95.50 76 SER A C 1
ATOM 612 O O . SER A 1 76 ? 9.078 -5.664 4.498 1.00 95.50 76 SER A O 1
ATOM 614 N N . GLN A 1 77 ? 9.238 -5.011 2.357 1.00 94.81 77 GLN A N 1
ATOM 615 C CA . GLN A 1 77 ? 10.510 -4.308 2.541 1.00 94.81 77 GLN A CA 1
ATOM 616 C C . GLN A 1 77 ? 10.315 -2.910 3.135 1.00 94.81 77 GLN A C 1
ATOM 618 O O . GLN A 1 77 ? 11.039 -2.533 4.054 1.00 94.81 77 GLN A O 1
ATOM 623 N N . ALA A 1 78 ? 9.306 -2.167 2.669 1.00 92.69 78 ALA A N 1
ATOM 624 C CA . ALA A 1 78 ? 9.066 -0.780 3.067 1.00 92.69 78 ALA A CA 1
ATOM 625 C C . ALA A 1 78 ? 8.098 -0.592 4.247 1.00 92.69 78 ALA A C 1
ATOM 627 O O . ALA A 1 78 ? 7.755 0.548 4.557 1.00 92.69 78 ALA A O 1
ATOM 628 N N . ASP A 1 79 ? 7.639 -1.683 4.878 1.00 92.50 79 ASP A N 1
ATOM 629 C CA . ASP A 1 79 ? 6.617 -1.694 5.943 1.00 92.50 79 ASP A CA 1
ATOM 630 C C . ASP A 1 79 ? 5.461 -0.721 5.644 1.00 92.50 79 ASP A C 1
ATOM 632 O O . ASP A 1 79 ? 5.097 0.170 6.419 1.00 92.50 79 ASP A O 1
ATOM 636 N N . CYS A 1 80 ? 4.927 -0.826 4.425 1.00 90.81 80 CYS A N 1
ATOM 637 C CA . CYS A 1 80 ? 3.952 0.120 3.906 1.00 90.81 80 CYS A CA 1
ATOM 638 C C . CYS A 1 80 ? 2.615 -0.554 3.589 1.00 90.81 80 CYS A C 1
ATOM 640 O O . CYS A 1 80 ? 2.509 -1.748 3.313 1.00 90.81 80 CYS A O 1
ATOM 642 N N . SER A 1 81 ? 1.538 0.233 3.626 1.00 91.12 81 SER A N 1
ATOM 643 C CA . SER A 1 81 ? 0.219 -0.265 3.232 1.00 91.12 81 SER A CA 1
ATOM 644 C C . SER A 1 81 ? 0.191 -0.602 1.740 1.00 91.12 81 SER A C 1
ATOM 646 O O . SER A 1 81 ? 0.776 0.137 0.950 1.00 91.12 81 SER A O 1
ATOM 648 N N . ARG A 1 82 ? -0.614 -1.595 1.343 1.00 91.06 82 ARG A N 1
ATOM 649 C CA . ARG A 1 82 ? -0.822 -1.997 -0.063 1.00 91.06 82 ARG A CA 1
ATOM 650 C C . ARG A 1 82 ? -1.025 -0.831 -1.029 1.00 91.06 82 ARG A C 1
ATOM 652 O O . ARG A 1 82 ? -0.432 -0.792 -2.092 1.00 91.06 82 ARG A O 1
ATOM 659 N N . LYS A 1 83 ? -1.790 0.178 -0.617 1.00 90.19 83 LYS A N 1
ATOM 660 C CA . LYS A 1 83 ? -2.003 1.404 -1.395 1.00 90.19 83 LYS A CA 1
ATOM 661 C C . LYS A 1 83 ? -0.739 2.198 -1.689 1.00 90.19 83 LYS A C 1
ATOM 663 O O . LYS A 1 83 ? -0.609 2.726 -2.783 1.00 90.19 83 LYS A O 1
ATOM 668 N N . ARG A 1 84 ? 0.137 2.338 -0.691 1.00 89.88 84 ARG A N 1
ATOM 669 C CA . ARG A 1 84 ? 1.407 3.058 -0.838 1.00 89.88 84 ARG A CA 1
ATOM 670 C C . ARG A 1 84 ? 2.337 2.283 -1.762 1.00 89.88 84 ARG A C 1
ATOM 672 O O . ARG A 1 84 ? 2.936 2.903 -2.623 1.00 89.88 84 ARG A O 1
ATOM 679 N N . ALA A 1 85 ? 2.372 0.956 -1.636 1.00 92.62 85 ALA A N 1
ATOM 680 C CA . ALA A 1 85 ? 3.114 0.096 -2.553 1.00 92.62 85 ALA A CA 1
ATOM 681 C C . ALA A 1 85 ? 2.616 0.230 -4.003 1.00 92.62 85 ALA A C 1
ATOM 683 O O . ALA A 1 85 ? 3.406 0.488 -4.899 1.00 92.62 85 ALA A O 1
ATOM 684 N N . VAL A 1 86 ? 1.300 0.138 -4.222 1.00 93.06 86 VAL A N 1
ATOM 685 C CA . VAL A 1 86 ? 0.669 0.308 -5.544 1.00 93.06 86 VAL A CA 1
ATOM 686 C C . VAL A 1 86 ? 0.952 1.689 -6.134 1.00 93.06 86 VAL A C 1
ATOM 688 O O . VAL A 1 86 ? 1.295 1.797 -7.304 1.00 93.06 86 VAL A O 1
ATOM 691 N N . HIS A 1 87 ? 0.844 2.745 -5.327 1.00 91.50 87 HIS A N 1
ATOM 692 C CA . HIS A 1 87 ? 1.145 4.105 -5.767 1.00 91.50 87 HIS A CA 1
ATOM 693 C C . HIS A 1 87 ? 2.614 4.269 -6.162 1.00 91.50 87 HIS A C 1
ATOM 695 O O . HIS A 1 87 ? 2.887 4.783 -7.237 1.00 91.50 87 HIS A O 1
ATOM 701 N N . ALA A 1 88 ? 3.541 3.775 -5.336 1.00 92.25 88 ALA A N 1
ATOM 702 C CA . ALA A 1 88 ? 4.970 3.838 -5.623 1.00 92.25 88 ALA A CA 1
ATOM 703 C C . ALA A 1 88 ? 5.324 3.073 -6.907 1.00 92.25 88 ALA A C 1
ATOM 705 O O . ALA A 1 88 ? 6.076 3.575 -7.732 1.00 92.25 88 ALA A O 1
ATOM 706 N N . LEU A 1 89 ? 4.734 1.894 -7.127 1.00 94.06 89 LEU A N 1
ATOM 707 C CA . LEU A 1 89 ? 4.927 1.151 -8.374 1.00 94.06 89 LEU A CA 1
ATOM 708 C C . LEU A 1 89 ? 4.370 1.907 -9.587 1.00 94.06 89 LEU A C 1
ATOM 710 O O . LEU A 1 89 ? 4.994 1.891 -10.637 1.00 94.06 89 LEU A O 1
ATOM 714 N N . LEU A 1 90 ? 3.235 2.596 -9.467 1.00 91.81 90 LEU A N 1
ATOM 715 C CA . LEU A 1 90 ? 2.687 3.396 -10.570 1.00 91.81 90 LEU A CA 1
ATOM 716 C C . LEU A 1 90 ? 3.518 4.652 -10.866 1.00 91.81 90 LEU A C 1
ATOM 718 O O . LEU A 1 90 ? 3.666 5.013 -12.028 1.00 91.81 90 LEU A O 1
ATOM 722 N N . GLU A 1 91 ? 4.050 5.319 -9.841 1.00 92.56 91 GLU A N 1
ATOM 723 C CA . GLU A 1 91 ? 4.890 6.517 -9.997 1.00 92.56 91 GLU A CA 1
ATOM 724 C C . GLU A 1 91 ? 6.266 6.218 -10.593 1.00 92.56 91 GLU A C 1
ATOM 726 O O . GLU A 1 91 ? 6.877 7.097 -11.196 1.00 92.56 91 GLU A O 1
ATOM 731 N N . HIS A 1 92 ? 6.744 4.987 -10.420 1.00 93.75 92 HIS A N 1
ATOM 732 C CA . HIS A 1 92 ? 8.052 4.540 -10.882 1.00 93.75 92 HIS A CA 1
ATOM 733 C C . HIS A 1 92 ? 7.961 3.543 -12.045 1.00 93.75 92 HIS A C 1
ATOM 735 O O . HIS A 1 92 ? 8.861 2.728 -12.211 1.00 93.75 92 HIS A O 1
ATOM 741 N N . ASP A 1 93 ? 6.884 3.583 -12.841 1.00 92.62 93 ASP A N 1
ATOM 742 C CA . ASP A 1 93 ? 6.717 2.753 -14.047 1.00 92.62 93 ASP A CA 1
ATOM 743 C C . ASP A 1 93 ? 6.936 1.243 -13.797 1.00 92.62 93 ASP A C 1
ATOM 745 O O . ASP A 1 93 ? 7.517 0.524 -14.607 1.00 92.62 93 ASP A O 1
ATOM 749 N N . GLN A 1 94 ? 6.455 0.756 -12.652 1.00 91.44 94 GLN A N 1
ATOM 750 C CA . GLN A 1 94 ? 6.595 -0.617 -12.150 1.00 91.44 94 GLN A CA 1
ATOM 751 C C . GLN A 1 94 ? 8.037 -1.040 -11.812 1.00 91.44 94 GLN A C 1
ATOM 753 O O . GLN A 1 94 ? 8.297 -2.217 -11.570 1.00 91.44 94 GLN A O 1
ATOM 758 N N . ASP A 1 95 ? 8.978 -0.098 -11.719 1.00 95.62 95 ASP A N 1
ATOM 759 C CA . ASP A 1 95 ? 10.324 -0.360 -11.217 1.00 95.62 95 ASP A CA 1
ATOM 760 C C . ASP A 1 95 ? 10.294 -0.559 -9.698 1.00 95.62 95 ASP A C 1
ATOM 762 O O . ASP A 1 95 ? 10.216 0.382 -8.906 1.00 95.62 95 ASP A O 1
ATOM 766 N N . ILE A 1 96 ? 10.384 -1.821 -9.293 1.00 93.88 96 ILE A N 1
ATOM 767 C CA . ILE A 1 96 ? 10.342 -2.250 -7.896 1.00 93.88 96 ILE A CA 1
ATOM 768 C C . ILE A 1 96 ? 11.454 -1.599 -7.066 1.00 93.88 96 ILE A C 1
ATOM 770 O O . ILE A 1 96 ? 11.228 -1.230 -5.913 1.00 93.88 96 ILE A O 1
ATOM 774 N N . VAL A 1 97 ? 12.662 -1.472 -7.619 1.00 94.88 97 VAL A N 1
ATOM 775 C CA . VAL A 1 97 ? 13.819 -0.973 -6.869 1.00 94.88 97 VAL A CA 1
ATOM 776 C C . VAL A 1 97 ? 13.629 0.515 -6.605 1.00 94.88 97 VAL A C 1
ATOM 778 O O . VAL A 1 97 ? 13.734 0.952 -5.457 1.00 94.88 97 VAL A O 1
ATOM 781 N N . ASN A 1 98 ? 13.259 1.275 -7.638 1.00 95.06 98 ASN A N 1
ATOM 782 C CA . ASN A 1 98 ? 12.959 2.698 -7.500 1.00 95.06 98 ASN A CA 1
ATOM 783 C C . ASN A 1 98 ? 11.725 2.951 -6.625 1.00 95.06 98 ASN A C 1
ATOM 785 O O . ASN A 1 98 ? 11.769 3.840 -5.777 1.00 95.06 98 ASN A O 1
ATOM 789 N N . ALA A 1 99 ? 10.681 2.126 -6.730 1.00 94.69 99 ALA A N 1
ATOM 790 C CA . ALA A 1 99 ? 9.504 2.210 -5.870 1.00 94.69 99 ALA A CA 1
ATOM 791 C C . ALA A 1 99 ? 9.838 1.995 -4.386 1.00 94.69 99 ALA A C 1
ATOM 793 O O . ALA A 1 99 ? 9.366 2.748 -3.537 1.00 94.69 99 ALA A O 1
ATOM 794 N N . ILE A 1 100 ? 10.672 1.003 -4.052 1.00 94.50 100 ILE A N 1
ATOM 795 C CA . ILE A 1 100 ? 11.112 0.770 -2.667 1.00 94.50 100 ILE A CA 1
ATOM 796 C C . ILE A 1 100 ? 11.957 1.944 -2.173 1.00 94.50 100 ILE A C 1
ATOM 798 O O . ILE A 1 100 ? 11.716 2.443 -1.077 1.00 94.50 100 ILE A O 1
ATOM 802 N N . MET A 1 101 ? 12.918 2.413 -2.974 1.00 93.44 101 MET A N 1
ATOM 803 C CA . MET A 1 101 ? 13.782 3.534 -2.591 1.00 93.44 101 MET A CA 1
ATOM 804 C C . MET A 1 101 ? 12.992 4.836 -2.399 1.00 93.44 101 MET A C 1
ATOM 806 O O . MET A 1 101 ? 13.238 5.563 -1.437 1.00 93.44 101 MET A O 1
ATOM 810 N N . GLY A 1 102 ? 12.003 5.100 -3.255 1.00 88.88 102 GLY A N 1
ATOM 811 C CA . GLY A 1 102 ? 11.137 6.276 -3.181 1.00 88.88 102 GLY A CA 1
ATOM 812 C C . GLY A 1 102 ? 10.241 6.325 -1.940 1.00 88.88 102 GLY A C 1
ATOM 813 O O . GLY A 1 102 ? 9.753 7.391 -1.585 1.00 88.88 102 GLY A O 1
ATOM 814 N N . LEU A 1 103 ? 10.042 5.206 -1.233 1.00 88.12 103 LEU A N 1
ATOM 815 C CA . LEU A 1 103 ? 9.224 5.167 -0.014 1.00 88.12 103 LEU A CA 1
ATOM 816 C C . LEU A 1 103 ? 9.943 5.667 1.251 1.00 88.12 103 LEU A C 1
ATOM 818 O O . LEU A 1 103 ? 9.264 5.888 2.262 1.00 88.12 103 LEU A O 1
ATOM 822 N N . TYR A 1 104 ? 11.269 5.836 1.205 1.00 87.06 104 TYR A N 1
ATOM 823 C CA . TYR A 1 104 ? 12.091 6.288 2.338 1.00 87.06 104 TYR A CA 1
ATOM 824 C C . TYR A 1 104 ? 12.627 7.720 2.205 1.00 87.06 104 TYR A C 1
ATOM 826 O O . TYR A 1 104 ? 13.184 8.234 3.178 1.00 87.06 104 TYR A O 1
ATOM 834 N N . ASN A 1 105 ? 12.468 8.341 1.035 1.00 69.19 105 ASN A N 1
ATOM 835 C CA . ASN A 1 105 ? 12.828 9.738 0.773 1.00 69.19 105 ASN A CA 1
ATOM 836 C C . ASN A 1 105 ? 11.620 10.667 0.936 1.00 69.19 105 ASN A C 1
ATOM 838 O O . ASN A 1 105 ? 11.849 11.841 1.302 1.00 69.19 105 ASN A O 1
#

pLDDT: mean 72.98, std 17.22, range [44.28, 95.62]

Radius of gyration: 35.4 Å; Cα contacts (8 Å, |Δi|>4): 47; chains: 1; bounding box: 48×36×112 Å

InterPro domains:
  IPR016641 Nascent polypeptide-associated complex subunit alpha-like [PTHR21713] (63-103)
  IPR044034 Nascent polypeptide-associated complex subunit alpha-like, UBA domain [PF19026] (66-102)